Protein AF-A0A2D5P5F3-F1 (afdb_monomer)

Secondary structure (DSSP, 8-state):
-----SSSB--SSPPPTT-EEEEEESS-TT--EEEE--EEETTTEEEEEGGGTEEEEHHHHHTT-SSEEEEEE--S----S----THHHH--

Foldseek 3Di:
DDDDDPVQWDALFDADQQWWKWWAFPVHNVDTDIFGFHDDPPRFWTQGDPVVRDIWGRNCQNVCNIRTPTMGTPTNDDDDPCPDDVVNVVPD

Nearest PDB structures (foldseek):
  2mwo-assembly1_A  TM=4.834E-01  e=2.674E+00  Homo sapiens
  4tko-assembly1_B  TM=5.846E-01  e=4.004E+00  Aquifex aeolicus VF5
  3cey-assembly3_B  TM=5.349E-01  e=6.353E+00  Homo sapiens
  4fjc-assembly1_E  TM=3.123E-01  e=2.123E+00  Saccharomyces cerevisiae S288C
  3kyg-assembly1_B  TM=3.553E-01  e=4.761E+00  Vibrio cholerae

Radius of gyration: 13.46 Å; Cα contacts (8 Å, |Δi|>4): 156; chains: 1; bounding box: 27×27×43 Å

Solvent-accessible surface area (backbone atoms only — not comparable to full-atom values): 5616 Å² total; per-residue (Å²): 134,90,80,90,52,80,88,37,40,60,63,92,64,59,82,54,68,53,22,29,32,42,38,24,31,69,88,45,69,92,46,77,44,80,42,45,28,72,37,63,46,97,77,34,36,39,29,49,36,79,93,78,69,40,60,48,49,40,63,39,35,68,74,66,70,34,67,45,73,46,48,31,49,72,39,83,58,86,78,61,98,73,76,77,54,71,70,80,68,68,80,116

pLDDT: mean 81.42, std 14.95, range [41.56, 95.06]

Structure (mmCIF, N/CA/C/O backbone):
data_AF-A0A2D5P5F3-F1
#
_entry.id   AF-A0A2D5P5F3-F1
#
loop_
_atom_site.group_PDB
_atom_site.id
_atom_site.type_symbol
_atom_site.label_atom_id
_atom_site.label_alt_id
_atom_site.label_comp_id
_atom_site.label_asym_id
_atom_site.label_entity_id
_atom_site.label_seq_id
_atom_site.pdbx_PDB_ins_code
_atom_site.Cartn_x
_atom_site.Cartn_y
_atom_site.Cartn_z
_atom_site.occupancy
_atom_site.B_iso_or_equiv
_atom_site.auth_seq_id
_atom_site.auth_comp_id
_atom_site.auth_asym_id
_atom_site.auth_atom_id
_atom_site.pdbx_PDB_model_num
ATOM 1 N N . MET A 1 1 ? -0.414 -14.647 13.790 1.00 55.25 1 MET A N 1
ATOM 2 C CA . MET A 1 1 ? -0.436 -13.195 14.070 1.00 55.25 1 MET A CA 1
ATOM 3 C C . MET A 1 1 ? 0.644 -12.573 13.202 1.00 55.25 1 MET A C 1
ATOM 5 O O . MET A 1 1 ? 1.761 -13.064 13.264 1.00 55.25 1 MET A O 1
ATOM 9 N N . VAL A 1 2 ? 0.320 -11.619 12.327 1.00 59.88 2 VAL A N 1
ATOM 10 C CA . VAL A 1 2 ? 1.341 -10.957 11.493 1.00 59.88 2 VAL A CA 1
ATOM 11 C C . VAL A 1 2 ? 1.944 -9.823 12.313 1.00 59.88 2 VAL A C 1
ATOM 13 O O . VAL A 1 2 ? 1.226 -8.914 12.724 1.00 59.88 2 VAL A O 1
ATOM 16 N N . GLU A 1 3 ? 3.239 -9.901 12.596 1.00 71.94 3 GLU A N 1
ATOM 17 C CA . GLU A 1 3 ? 3.963 -8.848 13.303 1.00 71.94 3 GLU A CA 1
ATOM 18 C C . GLU A 1 3 ? 4.345 -7.732 12.324 1.00 71.94 3 GLU A C 1
ATOM 20 O O . GLU A 1 3 ? 4.931 -7.994 11.276 1.00 71.94 3 GLU A O 1
ATOM 25 N N . LEU A 1 4 ? 3.994 -6.483 12.641 1.00 78.12 4 LEU A N 1
ATOM 26 C CA . LEU A 1 4 ? 4.376 -5.318 11.838 1.00 78.12 4 LEU A CA 1
ATOM 27 C C . LEU A 1 4 ? 5.804 -4.912 12.198 1.00 78.12 4 LEU A C 1
ATOM 29 O O . LEU A 1 4 ? 6.062 -4.496 13.326 1.00 78.12 4 LEU A O 1
ATOM 33 N N . ASN A 1 5 ? 6.722 -5.013 11.246 1.00 79.19 5 ASN A N 1
ATOM 34 C CA . ASN A 1 5 ? 8.143 -4.782 11.464 1.00 79.19 5 ASN A CA 1
ATOM 35 C C . ASN A 1 5 ? 8.763 -4.087 10.237 1.00 79.19 5 ASN A C 1
ATOM 37 O O . ASN A 1 5 ? 8.065 -3.559 9.373 1.00 79.19 5 ASN A O 1
ATOM 41 N N . HIS A 1 6 ? 10.092 -4.007 10.186 1.00 74.81 6 HIS A N 1
ATOM 42 C CA . HIS A 1 6 ? 10.788 -3.368 9.070 1.00 74.81 6 HIS A CA 1
ATOM 43 C C . 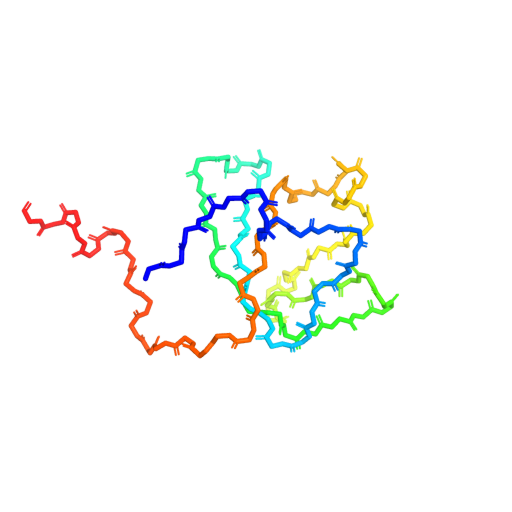HIS A 1 6 ? 10.800 -4.235 7.800 1.00 74.81 6 HIS A C 1
ATOM 45 O O . HIS A 1 6 ? 10.993 -3.695 6.716 1.00 74.81 6 HIS A O 1
ATOM 51 N N . THR A 1 7 ? 10.587 -5.553 7.904 1.00 71.31 7 THR A N 1
ATOM 52 C CA . THR A 1 7 ? 10.667 -6.473 6.756 1.00 71.31 7 THR A CA 1
ATOM 53 C C . THR A 1 7 ? 9.384 -6.511 5.933 1.00 71.31 7 THR A C 1
ATOM 55 O O . THR A 1 7 ? 9.438 -6.841 4.752 1.00 71.31 7 THR A O 1
ATOM 58 N N . ASN A 1 8 ? 8.246 -6.122 6.516 1.00 79.62 8 ASN A N 1
ATOM 59 C CA . ASN A 1 8 ? 6.987 -5.925 5.791 1.00 79.62 8 ASN A CA 1
ATOM 60 C C . ASN A 1 8 ? 6.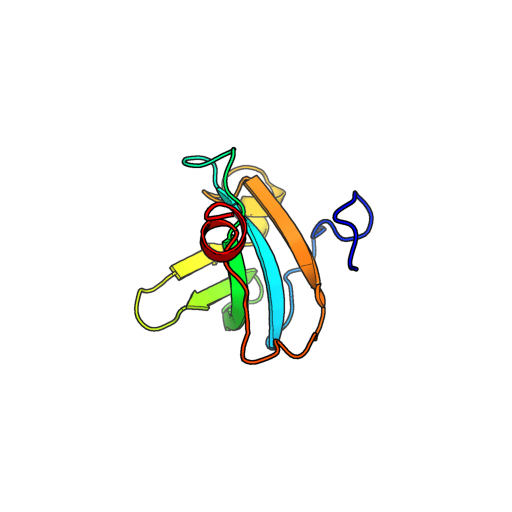656 -4.453 5.507 1.00 79.62 8 ASN A C 1
ATOM 62 O O . ASN A 1 8 ? 5.568 -4.157 5.012 1.00 79.62 8 ASN A O 1
ATOM 66 N N . LEU A 1 9 ? 7.581 -3.525 5.775 1.00 86.25 9 LEU A N 1
ATOM 67 C CA . LEU A 1 9 ? 7.438 -2.138 5.341 1.00 86.25 9 LEU A CA 1
ATOM 68 C C . LEU A 1 9 ? 7.534 -2.069 3.808 1.00 86.25 9 LEU A C 1
ATOM 70 O O . LEU A 1 9 ? 8.435 -2.640 3.195 1.00 86.25 9 LEU A O 1
ATOM 74 N N . CYS A 1 10 ? 6.601 -1.360 3.179 1.00 86.69 10 CYS A N 1
ATOM 75 C CA . CYS A 1 10 ? 6.577 -1.191 1.734 1.00 86.69 10 CYS A CA 1
ATOM 76 C C . CYS A 1 10 ? 7.821 -0.405 1.294 1.00 86.69 10 CYS A C 1
ATOM 78 O O . CYS A 1 10 ? 8.023 0.731 1.731 1.00 86.69 10 CYS A O 1
ATOM 80 N N . GLY A 1 11 ? 8.644 -1.030 0.449 1.00 85.19 11 GLY A N 1
ATOM 81 C CA . GLY A 1 11 ? 9.843 -0.428 -0.133 1.00 85.19 11 GLY A CA 1
ATOM 82 C C . GLY A 1 11 ? 9.540 0.436 -1.359 1.00 85.19 11 GLY A C 1
ATOM 83 O O . GLY A 1 11 ? 8.442 0.964 -1.512 1.00 85.19 11 GLY A O 1
ATOM 84 N N . SER A 1 12 ? 10.506 0.547 -2.271 1.00 86.25 12 SER A N 1
ATOM 85 C CA . SER A 1 12 ? 10.405 1.398 -3.469 1.00 86.25 12 SER A CA 1
ATOM 86 C C . SER A 1 12 ? 9.372 0.936 -4.500 1.00 86.25 12 SER A C 1
ATOM 88 O O . SER A 1 12 ? 8.945 1.722 -5.335 1.00 86.25 12 SER A O 1
ATOM 90 N N . LYS A 1 13 ? 8.955 -0.333 -4.462 1.00 90.25 13 LYS A N 1
ATOM 91 C CA . LYS A 1 13 ? 7.966 -0.877 -5.398 1.00 90.25 13 LYS A CA 1
ATOM 92 C C . LYS A 1 13 ? 6.553 -0.709 -4.857 1.00 90.25 13 LYS A C 1
ATOM 94 O O . LYS A 1 13 ? 6.295 -1.051 -3.700 1.00 90.25 13 LYS A O 1
ATOM 99 N N . ALA A 1 14 ? 5.650 -0.259 -5.726 1.00 93.38 14 ALA A N 1
ATOM 100 C CA . ALA A 1 14 ? 4.232 -0.193 -5.418 1.00 93.38 14 ALA A CA 1
ATOM 101 C C . ALA A 1 14 ? 3.669 -1.596 -5.094 1.00 93.38 14 ALA A C 1
ATOM 103 O O . ALA A 1 14 ? 4.101 -2.591 -5.693 1.00 93.38 14 ALA A O 1
ATOM 104 N N . PRO A 1 15 ? 2.725 -1.695 -4.140 1.00 93.12 15 PRO A N 1
ATOM 105 C CA . PRO A 1 15 ? 2.007 -2.932 -3.847 1.00 93.12 15 PRO A CA 1
ATOM 106 C C . PRO A 1 15 ? 1.138 -3.367 -5.035 1.00 93.12 15 PRO A C 1
ATOM 108 O O . PRO A 1 15 ? 0.890 -2.592 -5.956 1.00 93.12 15 PRO A O 1
ATOM 111 N N . ARG A 1 16 ? 0.680 -4.619 -5.032 1.00 93.38 16 ARG A N 1
ATOM 112 C CA . ARG A 1 16 ? -0.110 -5.203 -6.125 1.00 93.38 16 ARG A CA 1
ATOM 113 C C . ARG A 1 16 ? -1.599 -5.180 -5.811 1.00 93.38 16 ARG A C 1
ATOM 115 O O . ARG A 1 16 ? -2.006 -5.158 -4.654 1.00 93.38 16 ARG A O 1
ATOM 122 N N . VAL A 1 17 ? -2.423 -5.248 -6.857 1.00 92.50 17 VAL A N 1
ATOM 123 C CA . VAL A 1 17 ? -3.874 -5.430 -6.712 1.00 92.50 17 VAL A CA 1
ATOM 124 C C . VAL A 1 17 ? -4.162 -6.682 -5.881 1.00 92.50 17 VAL A C 1
ATOM 126 O O . VAL A 1 17 ? -3.623 -7.752 -6.157 1.00 92.50 17 VAL A O 1
ATOM 129 N N . GLY A 1 18 ? -5.014 -6.535 -4.866 1.00 88.88 18 GLY A N 1
ATOM 130 C CA . GLY A 1 18 ? -5.359 -7.590 -3.913 1.00 88.88 18 GLY A CA 1
ATOM 131 C C . GLY A 1 18 ? -4.519 -7.602 -2.633 1.00 88.88 18 GLY A C 1
ATOM 132 O O . GLY A 1 18 ? -4.963 -8.200 -1.655 1.00 88.88 18 GLY A O 1
ATOM 133 N N . ASP A 1 19 ? -3.375 -6.911 -2.589 1.00 90.75 19 ASP A N 1
ATOM 134 C CA . ASP A 1 19 ? -2.562 -6.832 -1.372 1.00 90.75 19 ASP A CA 1
ATOM 135 C C . ASP A 1 19 ? -3.335 -6.161 -0.227 1.00 90.75 19 ASP A C 1
ATOM 137 O O . ASP A 1 19 ? -4.095 -5.204 -0.425 1.00 90.75 19 ASP A O 1
ATOM 141 N N . ILE A 1 20 ? -3.120 -6.651 0.993 1.00 91.00 20 ILE A N 1
ATOM 142 C CA . ILE A 1 20 ? -3.616 -6.033 2.219 1.00 91.00 20 ILE A CA 1
ATOM 143 C C . ILE A 1 20 ? -2.526 -5.146 2.807 1.00 91.00 20 ILE A C 1
ATOM 145 O O . ILE A 1 20 ? -1.428 -5.598 3.134 1.00 91.00 20 ILE A O 1
ATOM 149 N N . LEU A 1 21 ? -2.862 -3.875 2.980 1.00 91.88 21 LEU A N 1
ATOM 150 C CA . LEU A 1 21 ? -1.993 -2.854 3.529 1.00 91.88 21 LEU A CA 1
ATOM 151 C C . LEU A 1 21 ? -2.452 -2.453 4.925 1.00 91.88 21 LEU A C 1
ATOM 153 O O . LEU A 1 21 ? -3.644 -2.278 5.184 1.00 91.88 21 LEU A O 1
ATOM 157 N N . VAL A 1 22 ? -1.485 -2.221 5.804 1.00 91.31 22 VAL A N 1
ATOM 158 C CA . VAL A 1 22 ? -1.682 -1.414 7.006 1.00 91.31 22 VAL A CA 1
ATOM 159 C C . VAL A 1 22 ? -1.052 -0.056 6.750 1.00 91.31 22 VAL A C 1
ATOM 161 O O . VAL A 1 22 ? 0.122 0.034 6.401 1.00 91.31 22 VAL A O 1
ATOM 164 N N . ILE A 1 23 ? -1.834 1.002 6.910 1.00 91.62 23 ILE A N 1
ATOM 165 C CA . ILE A 1 23 ? -1.460 2.362 6.538 1.00 91.62 23 ILE A CA 1
ATOM 166 C C . ILE A 1 23 ? -1.555 3.261 7.763 1.00 91.62 23 ILE A C 1
ATOM 168 O O . ILE A 1 23 ? -2.541 3.231 8.498 1.00 91.62 23 ILE A O 1
ATOM 172 N N . GLN A 1 24 ? -0.536 4.086 7.967 1.00 91.56 24 GLN A N 1
ATOM 173 C CA . GLN A 1 24 ? -0.514 5.145 8.969 1.00 91.56 24 GLN A CA 1
ATOM 174 C C . GLN A 1 24 ? -0.425 6.492 8.252 1.00 91.56 24 GLN A C 1
ATOM 176 O O . GLN A 1 24 ? 0.3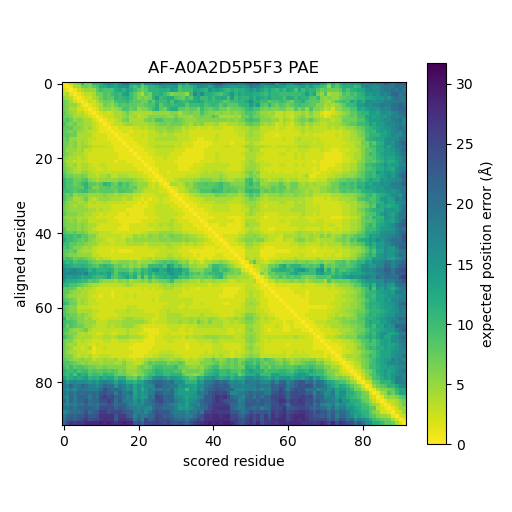53 6.659 7.307 1.00 91.56 24 GLN A O 1
ATOM 181 N N . THR A 1 25 ? -1.230 7.457 8.685 1.00 90.94 25 THR A N 1
ATOM 182 C CA . THR A 1 25 ? -1.336 8.763 8.020 1.00 90.94 25 THR A CA 1
ATOM 183 C C . THR A 1 25 ? -0.572 9.833 8.792 1.00 90.94 25 THR A C 1
ATOM 185 O O . THR A 1 25 ? -0.328 9.706 9.993 1.00 90.94 25 THR A O 1
ATOM 188 N N . LYS A 1 26 ? -0.204 10.929 8.122 1.00 88.06 26 LYS A N 1
ATOM 189 C CA . LYS A 1 26 ? 0.421 12.086 8.783 1.00 88.06 26 LYS A CA 1
ATOM 190 C C . LYS A 1 26 ? -0.520 12.769 9.784 1.00 88.06 26 LYS A C 1
ATOM 192 O O . LYS A 1 26 ? -0.034 13.298 10.781 1.00 88.06 26 LYS A O 1
ATOM 197 N N . LYS A 1 27 ? -1.834 12.749 9.520 1.00 86.88 27 LYS A N 1
ATOM 198 C CA . LYS A 1 27 ? -2.868 13.376 10.360 1.00 86.88 27 LYS A CA 1
ATOM 199 C C . LYS A 1 27 ? -3.175 12.553 11.614 1.00 86.88 27 LYS A C 1
ATOM 201 O O . LYS A 1 27 ? -3.277 13.123 12.692 1.00 86.88 27 LYS A O 1
ATOM 206 N N . SER A 1 28 ? -3.265 11.234 11.471 1.00 84.56 28 SER A N 1
ATOM 207 C CA . SER A 1 28 ? -3.544 10.299 12.566 1.00 84.56 28 SER A CA 1
ATOM 208 C C . SER A 1 28 ? -2.361 9.355 12.746 1.00 84.56 28 SER A C 1
ATOM 210 O O . SER A 1 28 ? -2.395 8.205 12.308 1.00 84.56 28 SER A O 1
ATOM 212 N N . LYS A 1 29 ? -1.282 9.848 13.367 1.00 80.06 29 LYS A N 1
ATOM 213 C CA . LYS A 1 29 ? -0.072 9.040 13.580 1.00 80.06 29 LYS A CA 1
ATOM 214 C C . LYS A 1 29 ? -0.312 7.880 14.547 1.00 80.06 29 LYS A C 1
ATOM 216 O O . LYS A 1 29 ? 0.360 6.869 14.426 1.00 80.06 29 LYS A O 1
ATOM 221 N N . ASP A 1 30 ? -1.269 7.961 15.455 1.00 83.88 30 ASP A N 1
ATOM 222 C CA . ASP A 1 30 ? -1.501 6.869 16.411 1.00 83.88 30 ASP A CA 1
ATOM 223 C C . ASP A 1 30 ? -2.466 5.798 15.877 1.00 83.88 30 ASP A C 1
ATOM 225 O O . ASP A 1 30 ? -2.623 4.731 16.475 1.00 83.88 30 ASP A O 1
ATOM 229 N N . GLU A 1 31 ? -3.077 6.046 14.715 1.00 84.56 31 GLU A N 1
ATOM 230 C CA . GLU A 1 31 ? -4.062 5.159 14.107 1.00 84.56 31 GLU A CA 1
ATOM 231 C C . GLU A 1 31 ? -3.472 4.383 12.928 1.00 84.56 31 GLU A C 1
ATOM 233 O O . GLU A 1 31 ? -2.701 4.897 12.114 1.00 84.56 31 GLU A O 1
ATOM 238 N N . LYS A 1 32 ? -3.876 3.116 12.826 1.00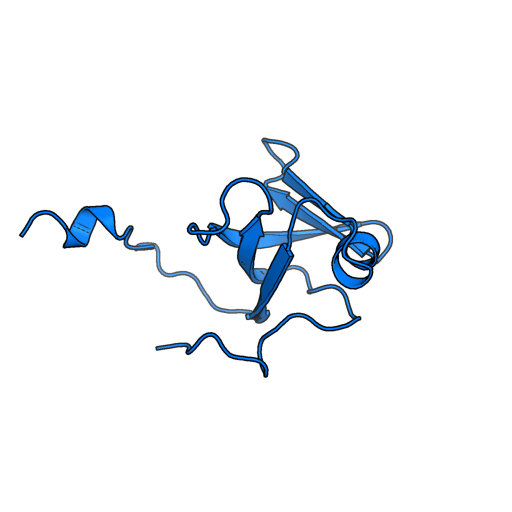 87.88 32 LYS A N 1
ATOM 239 C CA . LYS A 1 32 ? -3.533 2.224 11.721 1.00 87.88 32 LYS A CA 1
ATOM 240 C C . LYS A 1 32 ? -4.810 1.848 10.990 1.00 87.88 32 LYS A C 1
ATOM 242 O O . LYS A 1 32 ? -5.764 1.379 11.606 1.00 87.88 32 LYS A O 1
ATOM 247 N N . ILE A 1 33 ? -4.804 2.043 9.681 1.00 87.25 33 ILE A N 1
ATOM 248 C CA . ILE A 1 33 ? -5.923 1.763 8.789 1.00 87.25 33 ILE A CA 1
ATOM 249 C C . ILE A 1 33 ? -5.591 0.492 8.019 1.00 87.25 33 ILE A C 1
ATOM 251 O O . ILE A 1 33 ? -4.523 0.395 7.420 1.00 87.25 33 ILE A O 1
ATOM 255 N N . LEU A 1 34 ? -6.498 -0.480 8.034 1.00 87.56 34 LEU A N 1
ATOM 256 C CA . LEU A 1 34 ? -6.391 -1.675 7.206 1.00 87.56 34 LEU A CA 1
ATOM 257 C C . LEU A 1 34 ? -7.103 -1.415 5.876 1.00 87.56 34 LEU A C 1
ATOM 259 O O . LEU A 1 34 ? -8.280 -1.057 5.870 1.00 87.56 34 LEU A O 1
ATOM 263 N N . ALA A 1 35 ? -6.400 -1.593 4.764 1.00 88.00 35 ALA A N 1
ATOM 264 C CA . ALA A 1 35 ? -6.929 -1.359 3.428 1.00 88.00 35 ALA A CA 1
ATOM 265 C C . ALA A 1 35 ? -6.530 -2.489 2.477 1.00 88.00 35 ALA A C 1
ATOM 267 O O . ALA A 1 35 ? -5.495 -3.121 2.640 1.00 88.00 35 ALA A O 1
ATOM 268 N N . SER A 1 36 ? -7.356 -2.737 1.467 1.00 90.31 36 SER A N 1
ATOM 269 C CA . SER A 1 36 ? -7.066 -3.682 0.386 1.00 90.31 36 SER A CA 1
ATOM 270 C C . SER A 1 36 ? -6.802 -2.884 -0.883 1.00 90.31 36 SER A C 1
ATOM 272 O O . SER A 1 36 ? -7.618 -2.028 -1.229 1.00 90.31 36 SER A O 1
ATOM 274 N N . VAL A 1 37 ? -5.700 -3.164 -1.581 1.00 91.69 37 VAL A N 1
ATOM 275 C CA . VAL A 1 37 ? -5.389 -2.525 -2.864 1.00 91.69 37 VAL A CA 1
ATOM 276 C C . VAL A 1 37 ? -6.421 -2.965 -3.893 1.00 91.69 37 VAL A C 1
ATOM 278 O O . VAL A 1 37 ? -6.499 -4.137 -4.265 1.00 91.69 37 VAL A O 1
ATOM 281 N N . LYS A 1 38 ? -7.236 -2.017 -4.347 1.00 91.00 38 LYS A N 1
ATOM 282 C CA . LYS A 1 38 ? -8.290 -2.247 -5.340 1.00 91.00 38 LYS A CA 1
ATOM 283 C C . LYS A 1 38 ? -7.792 -2.096 -6.760 1.00 91.00 38 LYS A C 1
ATOM 285 O O . LYS A 1 38 ? -8.363 -2.709 -7.655 1.00 91.00 38 LYS A O 1
ATOM 290 N N . ASP A 1 39 ? -6.793 -1.250 -6.953 1.00 93.06 39 ASP A N 1
ATOM 291 C CA . ASP A 1 39 ? -6.213 -0.979 -8.256 1.00 93.06 39 ASP A CA 1
ATOM 292 C C . ASP A 1 39 ? -4.844 -0.319 -8.113 1.00 93.06 39 ASP A C 1
ATOM 294 O O . ASP A 1 39 ? -4.545 0.257 -7.062 1.00 93.06 39 ASP A O 1
ATOM 298 N N . VAL A 1 40 ? -4.055 -0.369 -9.184 1.00 93.19 40 VAL A N 1
ATOM 299 C CA . VAL A 1 40 ? -2.818 0.409 -9.309 1.00 93.19 40 VAL A CA 1
ATOM 300 C C . VAL A 1 40 ? -2.786 1.054 -10.688 1.00 93.19 40 VAL A C 1
ATOM 302 O O . VAL A 1 40 ? -2.662 0.365 -11.699 1.00 93.19 40 VAL A O 1
ATOM 305 N N . VAL A 1 41 ? -2.895 2.379 -10.729 1.00 93.38 41 VAL A N 1
ATOM 306 C CA . VAL A 1 41 ? -2.949 3.168 -11.967 1.00 93.38 41 VAL A CA 1
ATOM 307 C C . VAL A 1 41 ? -1.600 3.851 -12.190 1.00 93.38 41 VAL A C 1
ATOM 309 O O . VAL A 1 41 ? -0.882 4.151 -11.238 1.00 93.38 41 VAL A O 1
ATOM 312 N N . ASN A 1 42 ? -1.201 4.047 -13.450 1.00 91.31 42 ASN A N 1
ATOM 313 C CA . ASN A 1 42 ? 0.071 4.686 -13.834 1.00 91.31 42 ASN A CA 1
ATOM 314 C C . ASN A 1 42 ? 1.339 4.038 -13.229 1.00 91.31 42 ASN A C 1
ATOM 316 O O . ASN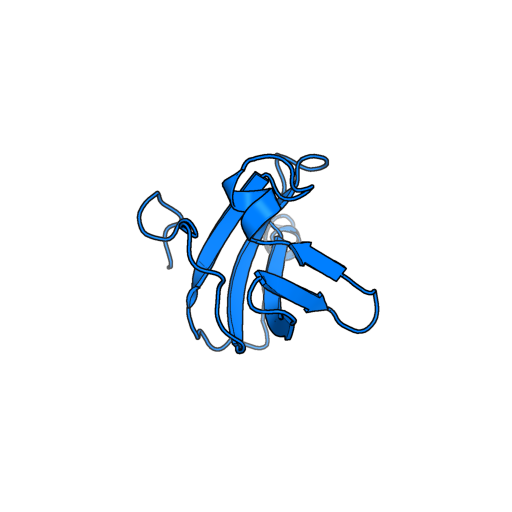 A 1 42 ? 2.413 4.629 -13.246 1.00 91.31 42 ASN A O 1
ATOM 320 N N . GLY A 1 43 ? 1.228 2.812 -12.703 1.00 88.88 43 GLY A N 1
ATOM 321 C CA . GLY A 1 43 ? 2.322 2.061 -12.080 1.00 88.88 43 GLY A CA 1
ATOM 322 C C . GLY A 1 43 ? 2.651 2.443 -10.630 1.00 88.88 43 GLY A C 1
ATOM 323 O O . GLY A 1 43 ? 3.366 1.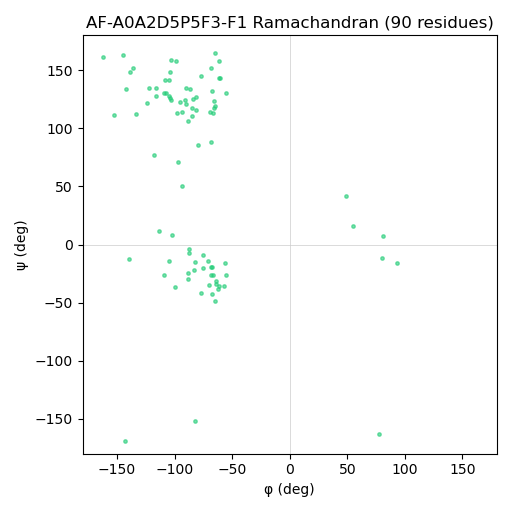690 -9.972 1.00 88.88 43 GLY A O 1
ATOM 324 N N . ASN A 1 44 ? 2.123 3.554 -10.111 1.00 92.75 44 ASN A N 1
ATOM 325 C CA . ASN A 1 44 ? 2.458 4.078 -8.782 1.00 92.75 44 ASN A CA 1
ATOM 326 C C . ASN A 1 44 ? 1.258 4.633 -7.993 1.00 92.75 44 ASN A C 1
ATOM 328 O O . ASN A 1 44 ? 1.387 4.866 -6.793 1.00 92.75 44 ASN A O 1
ATOM 332 N N . GLU A 1 45 ? 0.097 4.844 -8.608 1.00 93.19 45 GLU A N 1
ATOM 333 C CA . GLU A 1 45 ? -1.092 5.345 -7.923 1.00 93.19 45 GLU A CA 1
ATOM 334 C C . GLU A 1 45 ? -1.896 4.180 -7.344 1.00 93.19 45 GLU A C 1
ATOM 336 O O . GLU A 1 45 ? -2.539 3.423 -8.068 1.00 93.19 45 GLU A O 1
ATOM 341 N N . VAL A 1 46 ? -1.841 4.016 -6.025 1.00 93.94 46 VAL A N 1
ATOM 342 C CA . VAL A 1 46 ? -2.436 2.885 -5.312 1.00 93.94 46 VAL A CA 1
ATOM 343 C C . VAL A 1 46 ? -3.832 3.261 -4.835 1.00 93.94 46 VAL A C 1
ATOM 345 O O . VAL A 1 46 ? -3.994 4.109 -3.953 1.00 93.94 46 VAL A O 1
ATOM 348 N N . ILE A 1 47 ? -4.848 2.596 -5.382 1.00 92.38 47 ILE A N 1
ATOM 349 C CA . ILE A 1 47 ? -6.252 2.834 -5.041 1.00 92.38 47 ILE A CA 1
ATOM 350 C C . ILE A 1 47 ? -6.665 1.927 -3.879 1.00 92.38 47 ILE A C 1
ATOM 352 O O . ILE A 1 47 ? -6.634 0.701 -3.987 1.00 92.38 47 ILE A O 1
ATOM 356 N N . LEU A 1 48 ? -7.108 2.524 -2.774 1.00 88.44 48 LEU A N 1
ATOM 357 C CA . LEU A 1 48 ? -7.505 1.822 -1.546 1.00 88.44 48 LEU A CA 1
ATOM 358 C C . LEU A 1 48 ? -9.024 1.661 -1.447 1.00 88.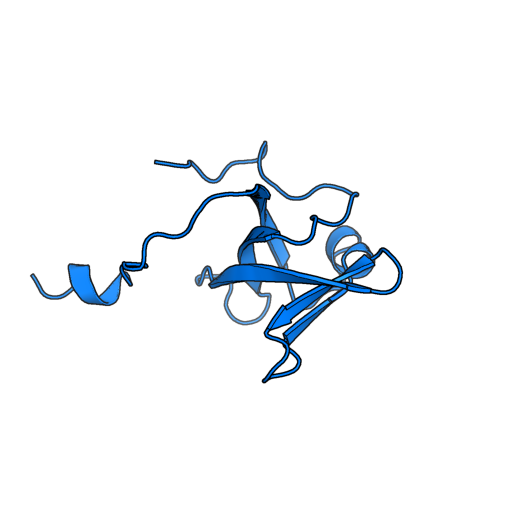44 48 LEU A C 1
ATOM 360 O O . LEU A 1 48 ? -9.528 0.638 -0.984 1.00 88.44 48 LEU A O 1
ATOM 364 N N . GLN A 1 49 ? -9.770 2.666 -1.911 1.00 82.75 49 GLN A N 1
ATOM 365 C CA . GLN A 1 49 ? -11.226 2.616 -1.958 1.00 82.75 49 GLN A CA 1
ATOM 366 C C . GLN A 1 49 ? -11.770 3.510 -3.076 1.00 82.75 49 GLN A C 1
ATOM 368 O O . GLN A 1 49 ? -11.737 4.737 -2.980 1.00 82.75 49 GLN A O 1
ATOM 373 N N . LYS A 1 50 ? -12.333 2.884 -4.119 1.00 63.94 50 LYS A N 1
ATOM 374 C CA . LYS A 1 50 ? -12.853 3.576 -5.313 1.00 63.94 50 LYS A CA 1
ATOM 375 C C . LYS A 1 50 ? -14.009 4.539 -4.996 1.00 63.94 50 LYS A C 1
ATOM 377 O O . LYS A 1 50 ? -14.057 5.629 -5.546 1.00 63.94 50 LYS A O 1
ATOM 382 N N . SER A 1 51 ? -14.905 4.177 -4.073 1.00 66.00 51 SER A N 1
ATOM 383 C CA . SER A 1 51 ? -16.135 4.943 -3.793 1.00 66.00 51 SER A CA 1
ATOM 384 C C . SER A 1 51 ? -15.909 6.308 -3.138 1.00 66.00 51 SER A C 1
ATOM 386 O O . SER A 1 51 ? -16.746 7.190 -3.276 1.00 66.00 51 SER A O 1
ATOM 388 N N . ILE A 1 52 ? -14.808 6.476 -2.404 1.00 74.25 52 ILE A N 1
ATOM 389 C CA . ILE A 1 52 ? -14.453 7.734 -1.724 1.00 74.25 52 ILE A CA 1
ATOM 390 C C . ILE A 1 52 ? -13.196 8.370 -2.325 1.00 74.25 52 ILE A C 1
ATOM 392 O O . ILE A 1 52 ? -12.613 9.264 -1.721 1.00 74.25 52 ILE A O 1
ATOM 396 N N . ASN A 1 53 ? -12.759 7.868 -3.485 1.00 69.88 53 ASN A N 1
ATOM 397 C CA . ASN A 1 53 ? -11.520 8.261 -4.144 1.00 69.88 53 ASN A CA 1
ATOM 398 C C . ASN A 1 53 ? -10.307 8.260 -3.189 1.00 69.88 53 ASN A C 1
ATOM 400 O O . ASN A 1 53 ? -9.500 9.187 -3.178 1.00 69.88 53 ASN A O 1
ATOM 404 N N . SER A 1 54 ? -10.203 7.240 -2.328 1.00 83.06 54 SER A N 1
ATOM 405 C CA . SER A 1 54 ? -9.063 7.110 -1.418 1.00 83.06 54 SER A CA 1
ATOM 406 C C . SER A 1 54 ? -7.926 6.406 -2.147 1.00 83.06 54 SER A C 1
ATOM 408 O O . SER A 1 54 ? -8.020 5.213 -2.457 1.00 83.06 54 SER A O 1
ATOM 410 N N . PHE A 1 55 ? -6.863 7.159 -2.419 1.00 91.94 55 PHE A N 1
ATOM 411 C CA . PHE A 1 55 ? -5.647 6.683 -3.064 1.00 91.94 55 PHE A CA 1
ATOM 412 C C . PHE A 1 55 ? -4.412 7.384 -2.500 1.00 91.94 55 PHE A C 1
ATOM 414 O O . PHE A 1 55 ? -4.498 8.436 -1.857 1.00 91.94 55 PHE A O 1
ATOM 421 N N . TYR A 1 56 ? -3.244 6.806 -2.751 1.00 93.25 56 TYR A N 1
ATOM 422 C CA . TYR A 1 56 ? -1.976 7.490 -2.539 1.00 93.25 56 TYR A CA 1
ATOM 423 C C . TYR A 1 56 ? -1.019 7.198 -3.692 1.00 93.25 56 TYR A C 1
ATOM 425 O O . TYR A 1 56 ? -1.046 6.118 -4.278 1.00 93.25 56 TYR A O 1
ATOM 433 N N . ASN A 1 57 ? -0.160 8.162 -4.009 1.00 95.06 57 ASN A N 1
ATOM 434 C CA . ASN A 1 57 ? 0.940 7.942 -4.937 1.00 95.06 57 ASN A CA 1
ATOM 435 C C . ASN A 1 57 ? 2.129 7.319 -4.182 1.00 95.06 57 ASN A C 1
ATOM 437 O O . ASN A 1 57 ? 2.577 7.855 -3.161 1.00 95.06 57 ASN A O 1
ATOM 441 N N . HIS A 1 58 ? 2.609 6.171 -4.660 1.00 94.81 58 HIS A N 1
ATOM 442 C CA . HIS A 1 58 ? 3.648 5.380 -4.004 1.00 94.81 58 HIS A CA 1
ATOM 443 C C . HIS A 1 58 ? 5.022 6.044 -4.049 1.00 94.81 58 HIS A C 1
ATOM 445 O O . HIS A 1 58 ? 5.748 5.986 -3.058 1.00 94.81 58 HIS A O 1
ATOM 451 N N . ASP A 1 59 ? 5.345 6.746 -5.132 1.00 93.50 59 ASP A N 1
ATOM 452 C CA . ASP A 1 59 ? 6.615 7.466 -5.253 1.00 93.50 59 ASP A CA 1
ATOM 453 C C . ASP A 1 59 ? 6.657 8.635 -4.270 1.00 93.50 59 ASP A C 1
ATOM 455 O O . ASP A 1 59 ? 7.632 8.798 -3.537 1.00 93.50 59 ASP A O 1
ATOM 459 N N . MET A 1 60 ? 5.553 9.381 -4.149 1.00 94.12 60 MET A N 1
ATOM 460 C CA . MET A 1 60 ? 5.423 10.423 -3.125 1.00 94.12 60 MET A CA 1
ATOM 461 C C . MET A 1 60 ? 5.518 9.847 -1.710 1.00 94.12 60 MET A C 1
ATOM 463 O O . MET A 1 60 ? 6.037 10.502 -0.810 1.00 94.12 60 MET A O 1
ATOM 467 N N . TYR A 1 61 ? 5.002 8.638 -1.472 1.00 93.69 61 TYR A N 1
ATOM 468 C CA . TYR A 1 61 ? 5.167 7.968 -0.179 1.00 93.69 61 TYR A CA 1
ATOM 469 C C . TYR A 1 61 ? 6.638 7.652 0.084 1.00 93.69 61 TYR A C 1
ATOM 471 O O . TYR A 1 61 ? 7.147 8.002 1.148 1.00 93.69 61 TYR A O 1
ATOM 479 N N . TYR A 1 62 ? 7.324 7.058 -0.890 1.00 91.00 62 TYR A N 1
ATOM 480 C CA . TYR A 1 62 ? 8.727 6.681 -0.764 1.00 91.00 62 TYR A CA 1
ATOM 481 C C . TYR A 1 62 ? 9.645 7.903 -0.592 1.00 91.00 62 TYR A C 1
ATOM 483 O O . TYR A 1 62 ? 10.605 7.849 0.172 1.00 91.00 62 TYR A O 1
ATOM 491 N N . ALA A 1 63 ? 9.302 9.030 -1.223 1.00 92.25 63 ALA A N 1
ATOM 492 C CA . ALA A 1 63 ? 9.969 10.321 -1.048 1.00 92.25 63 ALA A CA 1
ATOM 493 C C . ALA A 1 63 ? 9.616 11.041 0.274 1.00 92.25 63 ALA A C 1
ATOM 495 O O . ALA A 1 63 ? 10.228 12.051 0.611 1.00 92.25 63 ALA A O 1
ATOM 496 N N . GLY A 1 64 ? 8.634 10.550 1.043 1.00 90.38 64 GLY A N 1
ATOM 497 C CA . GLY A 1 64 ? 8.178 11.170 2.296 1.00 90.38 64 GLY A CA 1
ATOM 498 C C . GLY A 1 64 ? 7.201 12.343 2.122 1.00 90.38 64 GLY A C 1
ATOM 499 O O . GLY A 1 64 ? 6.813 12.995 3.098 1.00 90.38 64 GLY A O 1
ATOM 500 N N . GLU A 1 65 ? 6.745 12.599 0.900 1.00 92.50 65 GLU A N 1
ATOM 501 C CA . GLU A 1 65 ? 5.862 13.708 0.526 1.00 92.50 65 GLU A CA 1
ATOM 502 C C . GLU A 1 65 ? 4.373 13.353 0.654 1.00 92.50 65 GLU A C 1
ATOM 504 O O . GLU A 1 65 ? 3.550 14.228 0.921 1.00 92.50 65 GLU A O 1
ATOM 509 N N . SER A 1 66 ? 4.017 12.067 0.578 1.00 91.94 66 SER A N 1
ATOM 510 C CA . SER A 1 66 ? 2.627 11.594 0.663 1.00 91.94 66 SER A CA 1
ATOM 511 C C . SER A 1 66 ? 1.944 11.933 1.995 1.00 91.94 66 SER A C 1
ATOM 513 O O . SER A 1 66 ? 2.584 12.144 3.029 1.00 91.94 66 SER A O 1
ATOM 515 N N . TRP A 1 67 ? 0.609 11.953 1.992 1.00 90.81 67 TRP A N 1
ATOM 516 C CA . TRP A 1 67 ? -0.215 12.050 3.203 1.00 90.81 67 TRP A CA 1
ATOM 517 C C . TRP A 1 67 ? -0.137 10.782 4.071 1.00 90.81 67 TRP A C 1
ATOM 519 O O . TRP A 1 67 ? -0.421 10.821 5.273 1.00 90.81 67 TRP A O 1
ATOM 529 N N . VAL A 1 68 ? 0.291 9.671 3.473 1.00 91.31 68 VAL A N 1
ATOM 530 C CA . VAL A 1 68 ? 0.642 8.421 4.144 1.00 91.31 68 VAL A CA 1
ATOM 531 C C . VAL A 1 68 ? 2.103 8.471 4.593 1.00 91.31 68 VAL A C 1
ATOM 533 O O . VAL A 1 68 ? 2.973 8.847 3.814 1.00 91.31 68 VAL A O 1
ATOM 536 N N . CYS A 1 69 ? 2.387 8.080 5.838 1.00 90.31 69 CYS A N 1
ATOM 537 C CA . CYS A 1 69 ? 3.744 8.105 6.395 1.00 90.31 69 CYS A CA 1
ATOM 538 C C . CYS A 1 69 ? 4.364 6.718 6.601 1.00 90.31 69 CYS A C 1
ATOM 540 O O . CYS A 1 69 ? 5.586 6.601 6.592 1.00 90.31 69 CYS A O 1
ATOM 542 N N . ARG A 1 70 ? 3.554 5.670 6.790 1.00 90.94 70 ARG A N 1
ATOM 543 C CA . ARG A 1 70 ? 4.025 4.280 6.846 1.00 90.94 70 ARG A CA 1
ATOM 544 C C . ARG A 1 70 ? 3.026 3.370 6.156 1.00 90.94 70 ARG A C 1
ATOM 546 O O . ARG A 1 70 ? 1.828 3.465 6.422 1.00 90.94 70 ARG A O 1
ATOM 553 N N . VAL A 1 71 ? 3.540 2.487 5.310 1.00 92.81 71 VAL A N 1
ATOM 554 C CA . VAL A 1 71 ? 2.770 1.428 4.662 1.00 92.81 71 VAL A CA 1
ATOM 555 C C . VAL A 1 71 ? 3.441 0.109 4.989 1.00 92.81 71 VAL A C 1
ATOM 557 O O . VAL A 1 71 ? 4.612 -0.077 4.670 1.00 92.81 71 VAL A O 1
ATOM 560 N N . TRP A 1 72 ? 2.708 -0.809 5.603 1.00 93.31 72 TRP A N 1
ATOM 561 C CA . TRP A 1 72 ? 3.114 -2.203 5.713 1.00 93.31 72 TRP A CA 1
ATOM 562 C C . TRP A 1 72 ? 2.306 -3.022 4.720 1.00 93.31 72 TRP A C 1
ATOM 564 O O . TRP A 1 72 ? 1.077 -2.953 4.734 1.00 93.31 72 TRP A O 1
ATOM 574 N N . ASN A 1 73 ? 2.982 -3.787 3.870 1.00 93.06 73 ASN A N 1
ATOM 575 C CA . ASN A 1 73 ? 2.339 -4.687 2.926 1.00 93.06 73 ASN A CA 1
ATOM 576 C C . ASN A 1 73 ? 2.344 -6.102 3.502 1.00 93.06 73 ASN A C 1
AT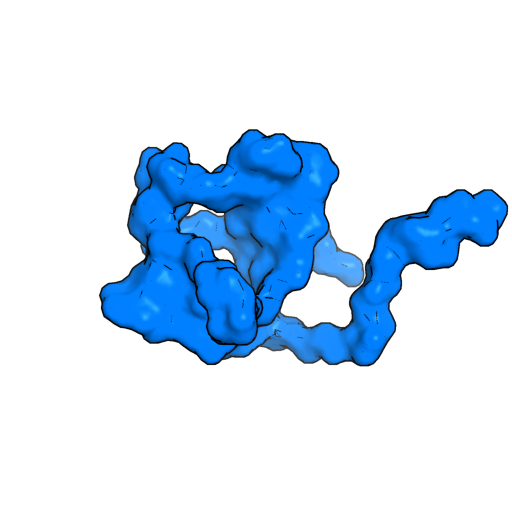OM 578 O O . ASN A 1 73 ? 3.399 -6.711 3.673 1.00 93.06 73 ASN A O 1
ATOM 582 N N . LEU A 1 74 ? 1.157 -6.615 3.812 1.00 89.88 74 LEU A N 1
ATOM 583 C CA . LEU A 1 74 ? 0.982 -7.966 4.332 1.00 89.88 74 LEU A CA 1
ATOM 584 C C . LEU A 1 74 ? 0.835 -9.009 3.208 1.00 89.88 74 LEU A C 1
ATOM 586 O O . LEU A 1 74 ? 0.770 -10.203 3.488 1.00 89.88 74 LEU A O 1
ATOM 590 N N . GLY A 1 75 ? 0.805 -8.572 1.947 1.00 86.88 75 GLY A N 1
ATOM 591 C CA . GLY A 1 75 ? 0.600 -9.402 0.767 1.00 86.88 75 GLY A CA 1
ATOM 592 C C . GLY A 1 75 ? -0.862 -9.789 0.562 1.00 86.88 75 GLY A C 1
ATOM 593 O O . GLY A 1 75 ? -1.783 -9.194 1.131 1.00 86.88 75 GLY A O 1
ATOM 594 N N . ASN A 1 76 ? -1.078 -10.813 -0.260 1.00 82.00 76 ASN A N 1
ATOM 595 C CA . ASN A 1 76 ? -2.405 -11.324 -0.580 1.00 82.00 76 ASN A CA 1
ATOM 596 C C . ASN A 1 76 ? -2.923 -12.231 0.548 1.00 82.00 76 ASN A C 1
ATOM 598 O O . ASN A 1 76 ? -2.738 -13.449 0.534 1.00 82.00 76 ASN A O 1
ATOM 602 N N . ILE A 1 77 ? -3.535 -11.609 1.555 1.00 78.94 77 ILE A N 1
ATOM 603 C CA . ILE A 1 77 ? -4.173 -12.287 2.685 1.00 78.94 77 ILE A CA 1
ATOM 604 C C . ILE A 1 77 ? -5.688 -12.173 2.526 1.00 78.94 77 ILE A C 1
ATOM 606 O O . ILE A 1 77 ? -6.226 -11.078 2.364 1.00 78.94 77 ILE A O 1
ATOM 610 N N . SER A 1 78 ? -6.403 -13.293 2.639 1.00 69.94 78 SER A N 1
ATOM 611 C CA . SER A 1 78 ? -7.861 -13.258 2.739 1.00 69.94 78 SER A CA 1
ATOM 612 C C . SER A 1 78 ? -8.280 -12.668 4.081 1.00 69.94 78 SER A C 1
ATOM 614 O O . SER A 1 78 ? -8.051 -13.258 5.138 1.00 69.94 78 SER A O 1
ATOM 616 N N . LEU A 1 79 ? -8.923 -11.504 4.036 1.00 64.44 79 LEU A N 1
ATOM 617 C CA . LEU A 1 79 ? -9.618 -10.962 5.194 1.00 64.44 79 LEU A CA 1
ATOM 618 C C . LEU A 1 79 ? -10.789 -11.888 5.521 1.00 64.44 79 LEU A C 1
ATOM 620 O O . LEU A 1 79 ? -11.647 -12.144 4.676 1.00 64.44 79 LEU A O 1
ATOM 624 N N . THR A 1 80 ? -10.835 -12.394 6.748 1.00 66.19 80 THR A N 1
ATOM 625 C CA . THR A 1 80 ? -12.062 -13.006 7.254 1.00 66.19 80 THR A CA 1
ATOM 626 C C . THR A 1 80 ? -13.108 -11.902 7.435 1.00 66.19 80 THR A C 1
ATOM 628 O O . THR A 1 80 ? -12.763 -10.743 7.671 1.00 66.19 80 THR A O 1
ATOM 631 N N . ALA A 1 81 ? -14.399 -12.236 7.333 1.00 55.81 81 ALA A N 1
ATOM 632 C CA . ALA A 1 81 ? -15.495 -11.266 7.487 1.00 55.81 81 ALA A CA 1
ATOM 633 C C . ALA A 1 81 ? -15.470 -10.514 8.839 1.00 55.81 81 ALA A C 1
ATOM 635 O O . ALA A 1 81 ? -16.107 -9.476 9.000 1.00 55.81 81 ALA A O 1
ATOM 636 N N . SER A 1 82 ? -14.707 -11.025 9.805 1.00 53.44 82 SER A N 1
ATOM 637 C CA . SER A 1 82 ? -14.489 -10.453 11.127 1.00 53.44 82 SER A CA 1
ATOM 638 C C . SER A 1 82 ? -13.181 -9.654 11.170 1.00 53.44 82 SER A C 1
ATOM 640 O O . SER A 1 82 ? -12.216 -10.048 11.826 1.00 53.44 82 SER A O 1
ATOM 642 N N . THR A 1 83 ? -13.125 -8.496 10.509 1.00 54.41 83 THR A N 1
ATOM 643 C CA . THR A 1 83 ? -12.157 -7.461 10.904 1.00 54.41 83 THR A CA 1
ATOM 644 C C . THR A 1 83 ? -12.583 -6.923 12.262 1.00 54.41 83 THR A C 1
ATOM 646 O O . THR A 1 83 ? -13.373 -5.984 12.354 1.00 54.41 83 THR A O 1
ATOM 649 N N . ASN A 1 84 ? -12.112 -7.569 13.327 1.00 48.12 84 ASN A N 1
ATOM 650 C CA . ASN A 1 84 ? -12.445 -7.157 14.680 1.00 48.12 84 ASN A CA 1
ATOM 651 C C . ASN A 1 84 ? -11.832 -5.779 14.946 1.00 48.12 84 ASN A C 1
ATOM 653 O O . ASN A 1 84 ? -10.612 -5.603 14.901 1.00 48.12 84 ASN A O 1
ATOM 657 N N . SER A 1 85 ? -12.676 -4.785 15.208 1.00 49.06 85 SER A N 1
ATOM 658 C CA . SER A 1 85 ? -12.200 -3.465 15.614 1.00 49.06 85 S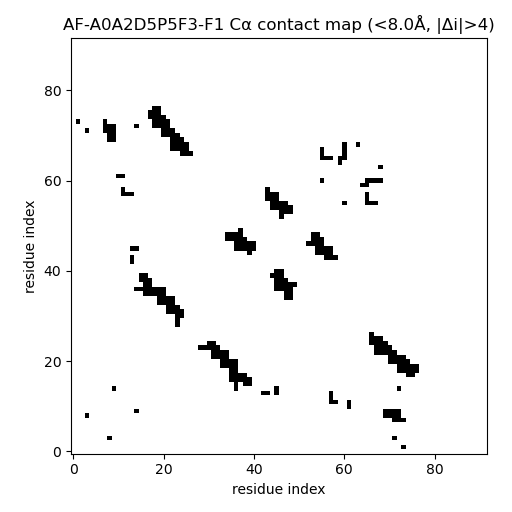ER A CA 1
ATOM 659 C C . SER A 1 85 ? -11.786 -3.514 17.084 1.00 49.06 85 SER A C 1
ATOM 661 O O . SER A 1 85 ? -12.426 -4.184 17.891 1.00 49.06 85 SER A O 1
ATOM 663 N N . ARG A 1 86 ? -10.740 -2.775 17.474 1.00 45.62 86 ARG A N 1
ATOM 664 C CA . ARG A 1 86 ? -10.290 -2.720 18.880 1.00 45.62 86 ARG A CA 1
ATOM 665 C C . ARG A 1 86 ? -11.409 -2.302 19.849 1.00 45.62 86 ARG A C 1
ATOM 667 O O . ARG A 1 86 ? -11.385 -2.722 20.998 1.00 45.62 86 ARG A O 1
ATOM 674 N N . LYS A 1 87 ? -12.413 -1.550 19.374 1.00 52.84 87 LYS A N 1
ATOM 675 C CA . LYS A 1 87 ? -13.616 -1.193 20.146 1.00 52.84 87 LYS A CA 1
ATOM 676 C C . LYS A 1 87 ? -14.378 -2.422 20.655 1.00 52.84 87 LYS A C 1
ATOM 678 O O . LYS A 1 87 ? -14.825 -2.412 21.786 1.00 52.84 87 LYS A O 1
ATOM 683 N N . GLN A 1 88 ? -14.429 -3.512 19.888 1.00 49.03 88 GLN A N 1
ATOM 684 C CA . GLN A 1 88 ? -15.114 -4.750 20.293 1.00 49.03 88 GLN A CA 1
ATOM 685 C C . GLN A 1 88 ? -14.397 -5.519 21.415 1.00 49.03 88 GLN A C 1
ATOM 687 O O . GLN A 1 88 ? -14.985 -6.416 22.010 1.00 49.03 88 GLN A O 1
ATOM 692 N N . PHE A 1 89 ? -13.135 -5.186 21.702 1.00 51.62 89 PHE A N 1
ATOM 693 C CA . PHE A 1 89 ? -12.359 -5.782 22.794 1.00 51.62 89 PHE A CA 1
ATOM 694 C C . PHE A 1 89 ? -12.203 -4.857 24.004 1.00 51.62 89 PHE A C 1
ATOM 696 O O . PHE A 1 89 ? -11.773 -5.326 25.052 1.00 51.62 89 PHE A O 1
ATOM 703 N N . ALA A 1 90 ? -12.497 -3.562 23.854 1.00 53.06 90 ALA A N 1
ATOM 704 C CA . ALA A 1 90 ? -12.372 -2.576 24.925 1.00 53.06 90 ALA A CA 1
ATOM 705 C C . ALA A 1 90 ? -13.588 -2.556 25.872 1.00 53.06 90 ALA A C 1
ATOM 707 O O . ALA A 1 90 ? -13.469 -2.027 26.970 1.00 53.06 90 ALA A O 1
ATOM 708 N N . ASP A 1 91 ? -14.710 -3.167 25.474 1.00 43.91 91 ASP A N 1
ATOM 709 C CA . ASP A 1 91 ? -15.931 -3.297 26.286 1.00 43.91 91 ASP A CA 1
ATOM 710 C C . ASP A 1 91 ? -15.975 -4.625 27.078 1.00 43.91 91 ASP A C 1
ATOM 712 O O . ASP A 1 91 ? -16.961 -5.365 27.020 1.00 43.91 91 ASP A O 1
ATOM 716 N N . LYS A 1 92 ? -14.902 -4.966 27.804 1.00 41.56 92 LYS A N 1
ATOM 717 C CA . LYS A 1 92 ? -14.923 -6.035 28.819 1.00 41.56 92 LYS A CA 1
ATOM 718 C C . LYS A 1 92 ? -14.453 -5.533 30.171 1.00 41.56 92 LYS A C 1
ATOM 720 O O . LYS A 1 92 ? -13.376 -4.902 30.206 1.00 41.56 92 LYS A O 1
#

Sequence (92 aa):
MVELNHTNLCGSKAPRVGDILVIQTKKSKDEKILASVKDVVNGNEVILQKSINSFYNHDMYYAGESWVCRVWNLGNISLTASTNSRKQFADK

Mean predicted aligned error: 7.64 Å